Protein AF-A0A087UGI5-F1 (afdb_monomer_lite)

Organism: Stegodyphus mimosarum (NCBI:txid407821)

Radius of gyration: 26.26 Å; chains: 1; bounding box: 56×58×80 Å

pLDDT: mean 78.46, std 14.46, range [38.5, 94.62]

Sequence (179 aa):
MEEETMILFLTFHWLYGLIWRCKKKALLISNLFPLPLSLGITYIRTKVQKHLMGKRSDKFAYEKADGTVKRTPKFKNFSTSLLKAFGWKLSCCLCLETIDCVLQFVPSFILGWIIDHLSRPSRTWNGYLLCTLLVFTVFTTRCIWNLLMLQSTLYVLQIKAALMDAVYLKALKMSCSAR

Foldseek 3Di:
DVVVVVVCVLVVVVCVVVVVVVVVDPDDPVPDDDDPPCLDLVVLQVLLVPLQQDDLDVPDFDADPVRDTDDDRDGDDSVVSLCVSCVVVVVVLVVLVVVLVVLVCVLVVLVVVLVVCVVPVDDPVVNVVSVVVSVVSVVVSVSSVSVSVVSVVSSVSSSVSNVVVVVVVVVVVVVVVVD

InterPro domains:
  IPR036640 ABC transporter type 1, transmembrane domain superfamily [G3DSA:1.20.1560.10] (63-179)
  IPR036640 ABC transporter type 1, transmembrane domain superfamily [SSF90123] (81-176)
  IPR050173 ATP-binding cassette transporter C-like [PTHR24223] (7-178)

Structure (mmCIF, N/CA/C/O backbone):
data_AF-A0A087UGI5-F1
#
_entry.id   AF-A0A087UGI5-F1
#
loop_
_atom_site.group_PDB
_atom_site.id
_atom_site.type_symbol
_atom_site.label_atom_id
_atom_site.label_alt_id
_atom_site.label_comp_id
_atom_site.label_asym_id
_atom_site.label_entity_id
_atom_site.label_seq_id
_atom_site.pdbx_PDB_ins_code
_atom_site.Cartn_x
_atom_site.Cartn_y
_atom_site.Cartn_z
_atom_site.occupancy
_atom_site.B_iso_or_equiv
_atom_site.auth_seq_id
_atom_site.auth_comp_id
_atom_site.auth_asym_id
_atom_site.auth_atom_id
_atom_site.pdbx_PDB_model_num
ATOM 1 N N . MET A 1 1 ? 18.744 -11.032 8.942 1.00 40.44 1 MET A N 1
ATOM 2 C CA . MET A 1 1 ? 17.485 -11.764 9.221 1.00 40.44 1 MET A CA 1
ATOM 3 C C . MET A 1 1 ? 16.214 -10.920 9.043 1.00 40.44 1 MET A C 1
ATOM 5 O O . MET A 1 1 ? 15.138 -11.477 9.191 1.00 40.44 1 MET A O 1
ATOM 9 N N . GLU A 1 2 ? 16.281 -9.628 8.686 1.00 51.12 2 GLU A N 1
ATOM 10 C CA . GLU A 1 2 ? 15.075 -8.821 8.396 1.00 51.12 2 GLU A CA 1
ATOM 11 C C . GLU A 1 2 ? 14.721 -8.786 6.895 1.00 51.12 2 GLU A C 1
ATOM 13 O O . GLU A 1 2 ? 13.544 -8.757 6.544 1.00 51.12 2 GLU A O 1
ATOM 18 N N . GLU A 1 3 ? 15.697 -8.899 5.988 1.00 52.53 3 GLU A N 1
ATOM 19 C CA . GLU A 1 3 ? 15.445 -8.803 4.538 1.00 52.53 3 GLU A CA 1
ATOM 20 C C . GLU A 1 3 ? 14.655 -9.986 3.963 1.00 52.53 3 GLU A C 1
ATOM 22 O O . GLU A 1 3 ? 13.772 -9.794 3.124 1.00 52.53 3 GLU A O 1
ATOM 27 N N . GLU A 1 4 ? 14.881 -11.201 4.475 1.00 53.09 4 GLU A N 1
AT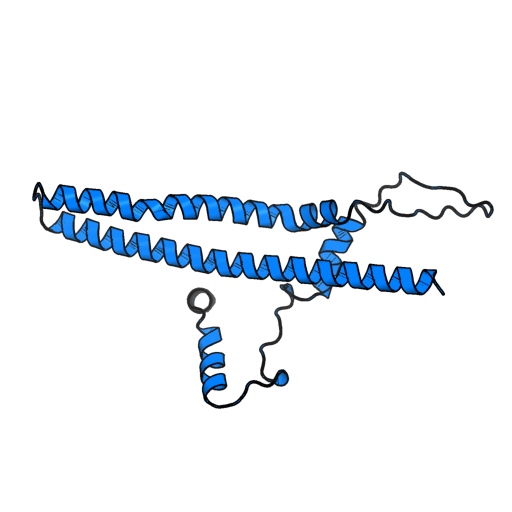OM 28 C CA . GLU A 1 4 ? 14.111 -12.381 4.058 1.00 53.09 4 GLU A CA 1
ATOM 29 C C . GLU A 1 4 ? 12.621 -12.215 4.375 1.00 53.09 4 GLU A C 1
ATOM 31 O O . GLU A 1 4 ? 11.763 -12.663 3.614 1.00 53.09 4 GLU A O 1
ATOM 36 N N . THR A 1 5 ? 12.284 -11.485 5.443 1.00 69.12 5 THR A N 1
ATOM 37 C CA . THR A 1 5 ? 10.883 -11.249 5.799 1.00 69.12 5 THR A CA 1
ATOM 38 C C . THR A 1 5 ? 10.193 -10.285 4.839 1.00 69.12 5 THR A C 1
ATOM 40 O O . THR A 1 5 ? 9.008 -10.470 4.570 1.00 69.12 5 THR A O 1
ATOM 43 N N . MET A 1 6 ? 10.905 -9.316 4.248 1.00 69.56 6 MET A N 1
ATOM 44 C CA . MET A 1 6 ? 10.305 -8.374 3.296 1.00 69.56 6 MET A CA 1
ATOM 45 C C . MET A 1 6 ? 9.890 -9.054 1.992 1.00 69.56 6 MET A C 1
ATOM 47 O O . MET A 1 6 ? 8.767 -8.850 1.532 1.00 69.56 6 MET A O 1
ATOM 51 N N . ILE A 1 7 ? 10.750 -9.900 1.420 1.00 73.00 7 ILE A N 1
ATOM 52 C CA . ILE A 1 7 ? 10.446 -10.612 0.169 1.00 73.00 7 ILE A CA 1
ATOM 53 C C . ILE A 1 7 ? 9.330 -11.639 0.398 1.00 73.00 7 ILE A C 1
ATOM 55 O O . ILE A 1 7 ? 8.396 -11.734 -0.403 1.00 73.00 7 ILE A O 1
ATOM 59 N N . LEU A 1 8 ? 9.371 -12.370 1.516 1.00 77.88 8 LEU A N 1
ATOM 60 C CA . LEU A 1 8 ? 8.321 -13.324 1.894 1.00 77.88 8 LEU A CA 1
ATOM 61 C C . LEU A 1 8 ? 6.979 -12.632 2.164 1.00 77.88 8 LEU A C 1
ATOM 63 O O . LEU A 1 8 ? 5.919 -13.190 1.867 1.00 77.88 8 LEU A O 1
ATOM 67 N N . PHE A 1 9 ? 7.006 -11.411 2.699 1.00 71.31 9 PHE A N 1
ATOM 68 C CA . PHE A 1 9 ? 5.808 -10.603 2.896 1.00 71.31 9 PHE A CA 1
ATOM 69 C C . PHE A 1 9 ? 5.257 -10.081 1.565 1.00 71.31 9 PHE A C 1
ATOM 71 O O . PHE A 1 9 ? 4.055 -10.186 1.323 1.00 71.31 9 PHE A O 1
ATOM 78 N N . LEU A 1 10 ? 6.129 -9.604 0.671 1.00 69.75 10 LEU A N 1
ATOM 79 C CA . LEU A 1 10 ? 5.761 -9.100 -0.656 1.00 69.75 10 LEU A CA 1
ATOM 80 C C . LEU A 1 10 ? 5.169 -10.197 -1.558 1.00 69.75 10 LEU A C 1
ATOM 82 O O . LEU A 1 10 ? 4.234 -9.950 -2.316 1.00 69.75 10 LEU A O 1
ATOM 86 N N . THR A 1 11 ? 5.692 -11.420 -1.451 1.00 77.81 11 THR A N 1
ATOM 87 C CA . THR A 1 11 ? 5.231 -12.599 -2.208 1.00 77.81 11 THR A CA 1
ATOM 88 C C . THR A 1 11 ? 4.117 -13.378 -1.509 1.00 77.81 11 THR A C 1
ATOM 90 O O . THR A 1 11 ? 3.699 -14.422 -2.005 1.00 77.81 11 THR A O 1
ATOM 93 N N . PHE A 1 12 ? 3.608 -12.886 -0.371 1.00 79.81 12 PHE A N 1
ATOM 94 C CA . PHE A 1 12 ? 2.555 -13.545 0.409 1.00 79.81 12 PHE A CA 1
ATOM 95 C C . PHE A 1 12 ? 2.880 -14.989 0.809 1.00 79.81 12 PHE A C 1
ATOM 97 O O . PHE A 1 12 ? 1.984 -15.815 1.000 1.00 79.81 12 PHE A O 1
ATOM 104 N N . HIS A 1 13 ? 4.158 -15.311 0.996 1.00 84.56 13 HIS A N 1
ATOM 105 C CA . HIS A 1 13 ? 4.579 -16.673 1.303 1.00 84.56 13 HIS A CA 1
ATOM 106 C C . HIS A 1 13 ? 3.975 -17.191 2.620 1.00 84.56 13 HIS A C 1
ATOM 108 O O . HIS A 1 13 ? 3.660 -18.371 2.753 1.00 84.56 13 HIS A O 1
ATOM 114 N N . TRP A 1 14 ? 3.707 -16.295 3.576 1.00 80.62 14 TRP A N 1
ATOM 115 C CA . TRP A 1 14 ? 3.022 -16.622 4.831 1.00 80.62 14 TRP A CA 1
ATOM 116 C C . TRP A 1 14 ? 1.613 -17.222 4.62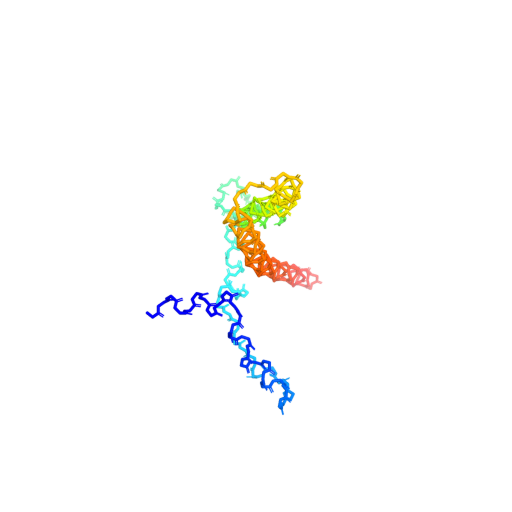6 1.00 80.62 14 TRP A C 1
ATOM 118 O O . TRP A 1 14 ? 1.160 -18.029 5.439 1.00 80.62 14 TRP A O 1
ATOM 128 N N . LEU A 1 15 ? 0.931 -16.882 3.525 1.00 83.38 15 LEU A N 1
ATOM 129 C CA . LEU A 1 15 ? -0.392 -17.407 3.178 1.00 83.38 15 LEU A CA 1
ATOM 130 C C . LEU A 1 15 ? -0.318 -18.860 2.681 1.00 83.38 15 LEU A C 1
ATOM 132 O O . LEU A 1 15 ? -1.261 -19.631 2.868 1.00 83.38 15 LEU A O 1
ATOM 136 N N . TYR A 1 16 ? 0.812 -19.255 2.087 1.00 86.00 16 TYR A N 1
ATOM 137 C CA . TYR A 1 16 ? 1.002 -20.579 1.493 1.00 86.00 16 TYR A CA 1
ATOM 138 C C . TYR A 1 16 ? 0.760 -21.704 2.508 1.00 86.00 16 TYR A C 1
ATOM 140 O O . TYR A 1 16 ? 0.044 -22.670 2.229 1.00 86.00 16 TYR A O 1
ATOM 148 N N . GLY A 1 17 ? 1.265 -21.534 3.734 1.00 84.12 17 GLY A N 1
ATOM 149 C CA . GLY A 1 17 ? 1.039 -22.483 4.825 1.00 84.12 17 GLY A CA 1
ATOM 150 C C . GLY A 1 17 ? -0.441 -22.643 5.193 1.00 84.12 17 GLY A C 1
ATOM 151 O O . GLY A 1 17 ? -0.875 -23.748 5.526 1.00 84.12 17 GLY A O 1
ATOM 152 N N . LEU A 1 18 ? -1.238 -21.574 5.093 1.00 83.25 18 LEU A N 1
ATOM 153 C CA . LEU A 1 18 ? -2.674 -21.610 5.374 1.00 83.25 18 LEU A CA 1
ATOM 154 C C . LEU A 1 18 ? -3.448 -22.313 4.252 1.00 83.25 18 LEU A C 1
ATOM 156 O O . LEU A 1 18 ? -4.291 -23.165 4.532 1.00 83.25 18 LEU A O 1
ATOM 160 N N . ILE A 1 19 ? -3.126 -22.008 2.992 1.00 88.31 19 ILE A N 1
ATOM 161 C CA . ILE A 1 19 ? -3.752 -22.629 1.812 1.00 88.31 19 ILE A CA 1
ATOM 162 C C . ILE A 1 19 ? -3.526 -24.142 1.833 1.00 88.31 19 ILE A C 1
ATOM 164 O O . ILE A 1 19 ? -4.456 -24.925 1.627 1.00 88.31 19 ILE A O 1
ATOM 168 N N . TRP A 1 20 ? -2.308 -24.573 2.158 1.00 88.69 20 TRP A N 1
ATOM 169 C CA . TRP A 1 20 ? -1.993 -25.995 2.240 1.00 88.69 20 TRP A CA 1
ATOM 170 C C . TRP A 1 20 ? -2.760 -26.713 3.359 1.00 88.69 20 TRP A C 1
ATOM 172 O O . TRP A 1 20 ? -3.195 -27.853 3.189 1.00 88.69 20 TRP A O 1
ATOM 182 N N . ARG A 1 21 ? -2.970 -26.046 4.503 1.00 84.00 21 ARG A N 1
ATOM 183 C CA . ARG A 1 21 ? -3.784 -26.576 5.610 1.00 84.00 21 ARG A CA 1
ATOM 184 C C . ARG A 1 21 ? -5.267 -26.642 5.242 1.00 84.00 21 ARG A C 1
ATOM 186 O O . ARG A 1 21 ? -5.893 -27.659 5.528 1.00 84.00 21 ARG A O 1
ATOM 193 N N . CYS A 1 22 ? -5.782 -25.626 4.546 1.00 86.12 22 CYS A N 1
ATOM 194 C CA . CYS A 1 22 ? -7.150 -25.571 4.020 1.00 86.12 22 CYS A CA 1
ATOM 195 C C . CYS A 1 22 ? -7.467 -26.772 3.119 1.00 86.12 22 CYS A C 1
ATOM 197 O O . CYS A 1 22 ? -8.515 -27.397 3.244 1.00 86.12 22 CYS A O 1
ATOM 199 N N . LYS A 1 23 ? -6.514 -27.158 2.259 1.00 88.88 23 LYS A N 1
ATOM 200 C CA . LYS A 1 23 ? -6.668 -28.314 1.365 1.00 88.88 23 LYS A CA 1
ATOM 201 C C . LYS A 1 23 ? -6.816 -29.643 2.120 1.00 88.88 23 LYS A C 1
ATOM 203 O O . LYS A 1 23 ? -7.417 -30.573 1.594 1.00 88.88 23 LYS A O 1
ATOM 208 N N . LYS A 1 24 ? -6.250 -29.759 3.328 1.00 88.00 24 LYS A N 1
ATOM 209 C CA . LYS A 1 24 ? -6.234 -31.009 4.110 1.00 88.00 24 LYS A CA 1
ATOM 210 C C . LYS A 1 24 ? -7.355 -31.101 5.145 1.00 88.00 24 LYS A C 1
ATOM 212 O O . LYS A 1 24 ? -7.751 -32.211 5.488 1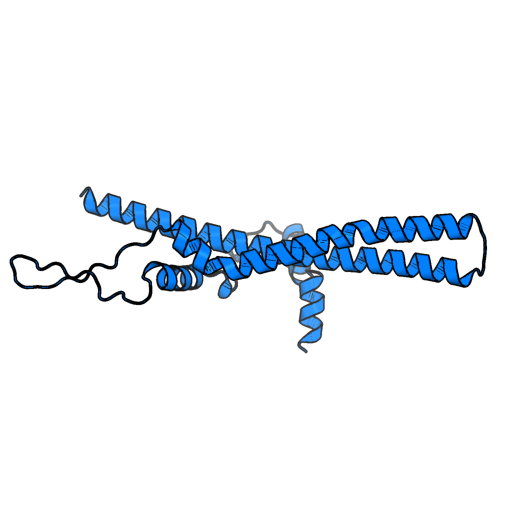.00 88.00 24 LYS A O 1
ATOM 217 N N . LYS A 1 25 ? -7.813 -29.974 5.697 1.00 88.25 25 LYS A N 1
ATOM 218 C CA . LYS A 1 25 ? -8.835 -29.917 6.753 1.00 88.25 25 LYS A CA 1
ATOM 219 C C . LYS A 1 25 ? -9.665 -28.640 6.622 1.00 88.25 25 LYS A C 1
ATOM 221 O O . LYS A 1 25 ? -9.122 -27.586 6.297 1.00 88.25 25 LYS A O 1
ATOM 226 N N . ALA A 1 26 ? -10.955 -28.725 6.954 1.00 85.88 26 ALA A N 1
ATOM 227 C CA . ALA A 1 26 ? -11.818 -27.551 7.054 1.00 85.88 26 ALA A CA 1
ATOM 228 C C . ALA A 1 26 ? -11.260 -26.558 8.093 1.00 85.88 26 ALA A C 1
ATOM 230 O O . ALA A 1 26 ? -10.877 -26.953 9.199 1.00 85.88 26 ALA A O 1
ATOM 231 N N . LEU A 1 27 ? -11.191 -25.272 7.733 1.00 83.31 27 LEU A N 1
ATOM 232 C CA . LEU A 1 27 ? -10.706 -24.232 8.640 1.00 83.31 27 LEU A CA 1
ATOM 233 C C . LEU A 1 27 ? -11.719 -23.970 9.753 1.00 83.31 27 LEU A C 1
ATOM 235 O O . LEU A 1 27 ? -12.842 -23.538 9.512 1.00 83.31 27 LEU A O 1
ATOM 239 N N . LEU A 1 28 ? -11.263 -24.178 10.983 1.00 85.38 28 LEU A N 1
ATOM 240 C CA . LEU A 1 28 ? -11.920 -23.709 12.199 1.00 85.38 28 LEU A CA 1
ATOM 241 C C . LEU A 1 28 ? -11.352 -22.347 12.610 1.00 85.38 28 LEU A C 1
ATOM 243 O O . LEU A 1 28 ? -10.170 -22.074 12.396 1.00 85.38 28 LEU A O 1
ATOM 247 N N . ILE A 1 29 ? -12.179 -21.525 13.262 1.00 83.12 29 ILE A N 1
ATOM 248 C CA . ILE A 1 29 ? -11.815 -20.176 13.739 1.00 83.12 29 ILE A CA 1
ATOM 249 C C . ILE A 1 29 ? -10.594 -20.221 14.675 1.00 83.12 29 ILE A C 1
ATOM 251 O O . ILE A 1 29 ? -9.761 -19.321 14.648 1.00 83.12 29 ILE A O 1
ATOM 255 N N . SER A 1 30 ? -10.437 -21.301 15.446 1.00 84.12 30 SER A N 1
ATOM 256 C CA . SER A 1 30 ? -9.295 -21.512 16.344 1.00 84.12 30 SER A CA 1
ATOM 257 C C . SER A 1 30 ? -7.949 -21.701 15.633 1.00 84.12 30 SER A C 1
ATOM 259 O O . SER A 1 30 ? -6.911 -21.549 16.267 1.00 84.12 30 SER A O 1
ATOM 261 N N . ASN A 1 31 ? -7.944 -22.022 14.334 1.00 79.81 31 ASN A N 1
ATOM 262 C CA . ASN A 1 31 ? -6.728 -22.237 13.540 1.00 79.81 31 ASN A CA 1
ATOM 263 C C . ASN A 1 31 ? -6.318 -21.010 12.711 1.00 79.81 31 ASN A C 1
ATOM 265 O O . ASN A 1 31 ? -5.353 -21.085 11.945 1.00 79.81 31 ASN A O 1
ATOM 269 N N . LEU A 1 32 ? -7.061 -19.904 12.812 1.00 81.25 32 LEU A N 1
ATOM 270 C CA . LEU A 1 32 ? -6.754 -18.674 12.094 1.00 81.25 32 LEU A CA 1
ATOM 271 C C . LEU A 1 32 ? -5.631 -17.904 12.791 1.00 81.25 32 LEU A C 1
ATOM 273 O O . LEU A 1 32 ? -5.514 -17.916 14.016 1.00 81.25 32 LEU A O 1
ATOM 277 N N . PHE A 1 33 ? -4.812 -17.204 12.003 1.00 78.50 33 PHE A N 1
ATOM 278 C CA . PHE A 1 33 ? -3.784 -16.338 12.567 1.00 78.50 33 PHE A CA 1
ATOM 279 C C . PHE A 1 33 ? -4.423 -15.240 13.428 1.00 78.50 33 PHE A C 1
ATOM 281 O O . PHE A 1 33 ? -5.426 -14.647 13.012 1.00 78.50 33 PHE A O 1
ATOM 288 N N . PRO A 1 34 ? -3.847 -14.936 14.605 1.00 77.12 34 PRO A N 1
ATOM 289 C CA . PRO A 1 34 ? -4.310 -13.817 15.405 1.00 77.12 34 PRO A CA 1
ATOM 290 C C . PRO A 1 34 ? -4.128 -12.516 14.618 1.00 77.12 34 PRO A C 1
ATOM 292 O O . PRO A 1 34 ? -3.103 -12.306 13.963 1.00 77.12 34 PRO A O 1
ATOM 295 N N . LEU A 1 35 ? -5.129 -11.635 14.679 1.00 75.94 35 LEU A N 1
ATOM 296 C CA . LEU A 1 35 ? -5.042 -10.323 14.044 1.00 75.94 35 LEU A CA 1
ATOM 297 C C . LEU A 1 35 ? -3.860 -9.538 14.639 1.00 75.94 35 LEU A C 1
ATOM 299 O O . LEU A 1 35 ? -3.720 -9.488 15.865 1.00 75.94 35 LEU A O 1
ATOM 303 N N . PRO A 1 36 ? -3.035 -8.874 13.812 1.00 76.81 36 PRO A N 1
ATOM 304 C CA . PRO A 1 36 ? -1.956 -8.043 14.319 1.00 76.81 36 PRO A CA 1
ATOM 305 C C . PRO A 1 36 ? -2.520 -6.888 15.154 1.00 76.81 36 PRO A C 1
ATOM 307 O O . PRO A 1 36 ? -3.577 -6.329 14.851 1.00 76.81 36 PRO A O 1
ATOM 310 N N . LEU A 1 37 ? -1.778 -6.489 16.190 1.00 70.44 37 LEU A N 1
ATOM 311 C CA . LEU A 1 37 ? -2.212 -5.480 17.166 1.00 70.44 37 LEU A CA 1
ATOM 312 C C . LEU A 1 37 ? -2.590 -4.133 16.516 1.00 70.44 37 LEU A C 1
ATOM 314 O O . LEU A 1 37 ? -3.465 -3.420 17.004 1.00 70.44 37 LEU A O 1
ATOM 318 N N . SER A 1 38 ? -1.963 -3.806 15.383 1.00 68.31 38 SER A N 1
ATOM 319 C CA . SER A 1 38 ? -2.229 -2.607 14.577 1.00 68.31 38 SER A CA 1
ATOM 320 C C . SER A 1 38 ? -3.621 -2.585 13.930 1.00 68.31 38 SER A C 1
ATOM 322 O O . SER A 1 38 ? -4.129 -1.508 13.612 1.00 68.31 38 SER A O 1
ATOM 324 N N . LEU A 1 39 ? -4.244 -3.753 13.752 1.00 70.44 39 LEU A N 1
ATOM 325 C CA . LEU A 1 39 ? -5.623 -3.940 13.285 1.00 70.44 39 LEU A CA 1
ATOM 326 C C . LEU A 1 39 ? -6.611 -4.122 14.449 1.00 70.44 39 LEU A C 1
ATOM 328 O O . LEU A 1 39 ? -7.814 -4.238 14.222 1.00 70.44 39 LEU A O 1
ATOM 332 N N . GLY A 1 40 ? -6.127 -4.120 15.694 1.00 76.12 40 GLY A N 1
ATOM 333 C CA . GLY A 1 40 ? -6.957 -4.244 16.884 1.00 76.12 40 GLY A CA 1
ATOM 334 C C . GLY A 1 40 ? -7.932 -3.074 17.038 1.00 76.12 40 GLY A C 1
ATOM 335 O O . GLY A 1 40 ? -7.559 -1.901 16.944 1.00 76.12 40 GLY A O 1
ATOM 336 N N . ILE A 1 41 ? -9.191 -3.393 17.346 1.00 73.81 41 ILE A N 1
ATOM 337 C CA . ILE A 1 41 ? -10.274 -2.410 17.516 1.00 73.81 41 ILE A CA 1
ATOM 338 C C . ILE A 1 41 ? -9.944 -1.412 18.637 1.00 73.81 41 ILE A C 1
ATOM 340 O O . ILE A 1 41 ? -10.245 -0.231 18.512 1.00 73.81 41 ILE A O 1
ATOM 344 N N . THR A 1 42 ? -9.257 -1.840 19.700 1.00 76.19 42 THR A N 1
ATOM 345 C CA . THR A 1 42 ? -8.800 -0.973 20.803 1.00 76.19 42 THR A CA 1
ATOM 346 C C . THR A 1 42 ? -7.808 0.096 20.339 1.00 76.19 42 THR A C 1
ATOM 348 O O . THR A 1 42 ? -7.942 1.271 20.695 1.00 76.19 42 THR A O 1
ATOM 351 N N . TYR A 1 43 ? -6.843 -0.273 19.496 1.00 78.44 43 TYR A N 1
ATOM 352 C CA . TYR A 1 43 ? -5.888 0.671 18.918 1.00 78.44 43 TYR A CA 1
ATOM 353 C C . TYR A 1 43 ? -6.588 1.676 17.992 1.00 78.44 43 TYR A C 1
ATOM 355 O O . TYR A 1 43 ? -6.393 2.888 18.105 1.00 78.44 43 TYR A O 1
ATOM 363 N N . ILE A 1 44 ? -7.472 1.190 17.120 1.00 78.06 44 ILE A N 1
ATOM 364 C CA . ILE A 1 44 ? -8.246 2.035 16.203 1.00 78.06 44 ILE A CA 1
ATOM 365 C C . ILE A 1 44 ? -9.146 2.999 16.989 1.00 78.06 44 ILE A C 1
ATOM 367 O O . ILE A 1 44 ? -9.141 4.206 16.730 1.00 78.06 44 ILE A O 1
ATOM 371 N N . ARG A 1 45 ? -9.857 2.490 18.000 1.00 77.00 45 ARG A N 1
ATOM 372 C CA . ARG A 1 45 ? -10.739 3.263 18.881 1.00 77.00 45 ARG A CA 1
ATOM 373 C C . ARG A 1 45 ? -9.981 4.385 19.573 1.00 77.00 45 ARG A C 1
ATOM 375 O O . ARG A 1 45 ? -10.407 5.533 19.489 1.00 77.00 45 ARG A O 1
ATOM 382 N N . THR A 1 46 ? -8.846 4.095 20.210 1.00 77.69 46 THR A N 1
ATOM 383 C CA . THR A 1 46 ? -8.054 5.130 20.901 1.00 77.69 46 THR A CA 1
ATOM 384 C C . THR A 1 46 ? -7.545 6.198 19.932 1.00 77.69 46 THR A C 1
ATOM 386 O O . THR A 1 46 ? -7.561 7.386 20.257 1.00 77.69 46 THR A O 1
ATOM 389 N N . LYS A 1 47 ? -7.154 5.814 18.712 1.00 75.69 47 LYS A N 1
ATOM 390 C CA . LYS A 1 47 ? -6.708 6.753 17.675 1.00 75.69 47 LYS A CA 1
ATOM 391 C C . LYS A 1 47 ? -7.830 7.674 17.185 1.00 75.69 47 LYS A C 1
ATOM 393 O O . LYS A 1 47 ? -7.605 8.880 17.049 1.00 75.69 47 LYS A O 1
ATOM 398 N N . VAL A 1 48 ? -9.024 7.129 16.951 1.00 72.88 48 VAL A N 1
ATOM 399 C CA . VAL A 1 48 ? -10.206 7.900 16.530 1.00 72.88 48 VAL A CA 1
ATOM 400 C C . VAL A 1 48 ? -10.718 8.770 17.676 1.00 72.88 48 VAL A C 1
ATOM 402 O O . VAL A 1 48 ? -10.944 9.958 17.473 1.00 72.88 48 VAL A O 1
ATOM 405 N N . GLN A 1 49 ? -10.810 8.245 18.900 1.00 71.38 49 GLN A N 1
ATOM 406 C CA . GLN A 1 49 ? -11.243 9.007 20.077 1.00 71.38 49 GLN A CA 1
ATOM 407 C C . GLN A 1 49 ? -10.336 10.206 20.369 1.00 71.38 49 GLN A C 1
ATOM 409 O O . GLN A 1 49 ? -10.850 11.290 20.644 1.00 71.38 49 GLN A O 1
ATOM 414 N N . LYS A 1 50 ? -9.009 10.062 20.224 1.00 74.88 50 LYS A N 1
ATOM 415 C CA . LYS A 1 50 ? -8.062 11.189 20.331 1.00 74.88 50 LYS A CA 1
ATOM 416 C C . LYS A 1 50 ? -8.402 12.334 19.369 1.00 74.88 50 LYS A C 1
ATOM 418 O O . LYS A 1 50 ? -8.285 13.499 19.737 1.00 74.88 50 LYS A O 1
ATOM 423 N N . HIS A 1 51 ? -8.849 12.020 18.153 1.00 70.25 51 HIS A N 1
ATOM 424 C CA . HIS A 1 51 ? -9.239 13.023 17.157 1.00 70.25 51 HIS A CA 1
ATOM 425 C C . HIS A 1 51 ? -10.686 13.504 17.327 1.00 70.25 51 HIS A C 1
ATOM 427 O O . HIS A 1 51 ? -11.011 14.618 16.907 1.00 70.25 51 HIS A O 1
ATOM 433 N N . LEU A 1 52 ? -11.564 12.686 17.914 1.00 61.41 52 LEU A N 1
ATOM 434 C CA . LEU A 1 52 ? -12.977 13.004 18.138 1.00 61.41 52 LEU A CA 1
ATOM 435 C C . LEU A 1 52 ? -13.154 13.966 19.314 1.00 61.41 52 LEU A C 1
ATOM 437 O O . LEU A 1 52 ? -13.971 14.880 19.242 1.00 61.41 52 LEU A O 1
ATOM 441 N N . MET A 1 53 ? -12.356 13.797 20.371 1.00 58.06 53 MET A N 1
ATOM 442 C CA . MET A 1 53 ? -12.384 14.674 21.544 1.00 58.06 53 MET A CA 1
ATOM 443 C C . MET A 1 53 ? -11.695 16.026 21.307 1.00 58.06 53 MET A C 1
ATOM 445 O O . MET A 1 53 ? -11.860 16.936 22.117 1.00 58.06 53 MET A O 1
ATOM 449 N N . GLY A 1 54 ? -10.969 16.180 20.188 1.00 53.59 54 GLY A N 1
ATOM 450 C CA . GLY A 1 54 ? -10.158 17.362 19.894 1.00 53.59 54 GLY A CA 1
ATOM 451 C C . GLY A 1 54 ? -9.086 17.620 20.963 1.00 53.59 54 GLY A C 1
ATOM 452 O O . GLY A 1 54 ? -9.069 17.005 22.028 1.00 53.59 54 GLY A O 1
ATOM 453 N N . LYS A 1 55 ? -8.178 18.577 20.727 1.00 46.75 55 LYS A N 1
ATOM 454 C CA . LYS A 1 55 ? -7.525 19.242 21.869 1.00 46.75 55 LYS A CA 1
ATOM 455 C C . LYS A 1 55 ? -8.665 19.761 22.745 1.00 46.75 55 LYS A C 1
ATOM 457 O O . LYS A 1 55 ? -9.509 20.463 22.186 1.00 46.75 55 LYS A O 1
ATOM 462 N N . ARG A 1 56 ? -8.709 19.387 24.037 1.00 44.09 56 ARG A N 1
ATOM 463 C CA . ARG A 1 56 ? -9.598 19.976 25.060 1.00 44.09 56 ARG A CA 1
ATOM 464 C C . ARG A 1 56 ? -9.756 21.458 24.729 1.00 44.09 56 ARG A C 1
ATOM 466 O O . ARG A 1 56 ? -8.810 22.222 24.868 1.00 44.09 56 ARG A O 1
ATOM 473 N N . SER A 1 57 ? -10.883 21.828 24.130 1.00 38.75 57 SER A N 1
ATOM 474 C CA . SER A 1 57 ? -11.137 23.213 23.774 1.00 38.75 57 SER A CA 1
ATOM 475 C C . SER A 1 57 ? -11.894 23.775 24.954 1.00 38.75 57 SER A C 1
ATOM 477 O O . SER A 1 57 ? -13.069 23.463 25.137 1.00 38.75 57 SER A O 1
ATOM 479 N N . ASP A 1 58 ? -11.190 24.557 25.763 1.00 41.44 58 ASP A N 1
ATOM 480 C CA . ASP A 1 58 ? -11.641 25.184 27.010 1.00 41.44 58 ASP A CA 1
ATOM 481 C C . ASP A 1 58 ? -12.783 26.208 26.830 1.00 41.44 58 ASP A C 1
ATOM 483 O O . ASP A 1 58 ? -12.992 27.067 27.677 1.00 41.44 58 ASP A O 1
ATOM 487 N N . LYS A 1 59 ? -13.528 26.161 25.720 1.00 38.50 59 LYS A N 1
ATOM 488 C CA . LYS A 1 59 ? -14.334 27.293 25.246 1.00 38.50 59 LYS A CA 1
ATOM 489 C C . LYS A 1 59 ? -15.837 27.217 25.510 1.00 38.50 59 LYS A C 1
ATOM 491 O O . LYS A 1 59 ? -16.524 28.167 25.167 1.00 38.50 59 LYS A O 1
ATOM 496 N N . PHE A 1 60 ? -16.365 26.151 26.113 1.00 45.44 60 PHE A N 1
ATOM 497 C CA . PHE A 1 60 ? -17.798 26.087 26.444 1.00 45.44 60 PHE A CA 1
ATOM 498 C C . PHE A 1 60 ? -18.021 25.450 27.818 1.00 45.44 60 PHE A C 1
ATOM 500 O O . PHE A 1 60 ? -18.265 24.251 27.953 1.00 45.44 60 PHE A O 1
ATOM 507 N N . ALA A 1 61 ? -17.886 26.288 28.841 1.00 42.56 61 ALA A N 1
ATOM 508 C CA . ALA A 1 61 ? -18.489 26.089 30.147 1.00 42.56 61 ALA A CA 1
ATOM 509 C C . ALA A 1 61 ? -19.925 26.619 30.077 1.00 42.56 61 ALA A C 1
ATOM 511 O O . ALA A 1 61 ? -20.136 27.743 29.634 1.00 42.56 61 ALA A O 1
ATOM 512 N N . TYR A 1 62 ? -20.901 25.821 30.490 1.00 52.50 62 TYR A N 1
ATOM 513 C CA . TYR A 1 62 ? -22.202 26.344 30.886 1.00 52.50 62 TYR A CA 1
ATOM 514 C C . TYR A 1 62 ? -22.418 25.973 32.345 1.00 52.50 62 TYR A C 1
ATOM 516 O O . TYR A 1 62 ? -22.106 24.860 32.783 1.00 52.50 62 TYR A O 1
ATOM 524 N N . GLU A 1 63 ? -22.866 26.963 33.097 1.00 41.75 63 GLU A N 1
ATOM 525 C CA . GLU A 1 63 ? -23.093 26.886 34.527 1.00 41.75 63 GLU A CA 1
ATOM 526 C C . GLU A 1 63 ? -24.451 26.221 34.762 1.00 41.75 63 GLU A C 1
ATOM 528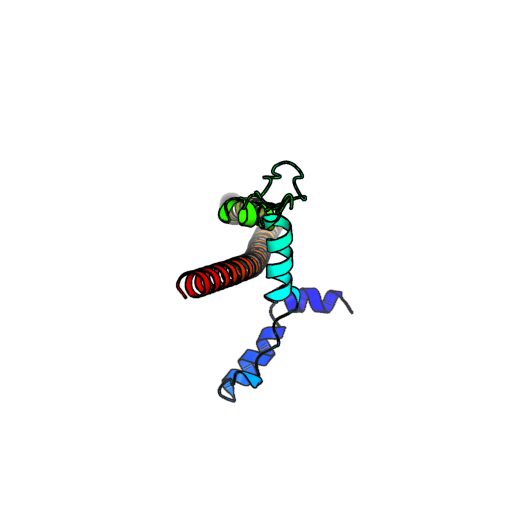 O O . GLU A 1 63 ? -25.466 26.630 34.197 1.00 41.75 63 GLU A O 1
ATOM 533 N N . LYS A 1 64 ? -24.469 25.128 35.528 1.00 50.53 64 LYS A N 1
ATOM 534 C CA . LYS A 1 64 ? -25.723 24.580 36.052 1.00 50.53 64 LYS A CA 1
ATOM 535 C C . LYS A 1 64 ? -26.178 25.427 37.240 1.00 50.53 64 LYS A C 1
ATOM 537 O O . LYS A 1 64 ? -25.338 25.981 37.936 1.00 50.53 64 LYS A O 1
ATOM 542 N N . ALA A 1 65 ? -27.481 25.420 37.524 1.00 53.56 65 ALA A N 1
ATOM 543 C CA . ALA A 1 65 ? -28.073 26.081 38.693 1.00 53.56 65 ALA A CA 1
ATOM 544 C C . ALA A 1 65 ? -27.432 25.672 40.044 1.00 53.56 65 ALA A C 1
ATOM 546 O O . ALA A 1 65 ? -27.482 26.444 40.991 1.00 53.56 65 ALA A O 1
ATOM 547 N N . ASP A 1 66 ? -26.761 24.513 40.105 1.00 55.53 66 ASP A N 1
ATOM 548 C CA . ASP A 1 66 ? -26.009 24.023 41.275 1.00 55.53 66 ASP A CA 1
ATOM 549 C C . ASP A 1 66 ? -24.556 24.555 41.371 1.00 55.53 66 ASP A C 1
ATOM 551 O O . ASP A 1 66 ? -23.733 23.985 42.087 1.00 55.53 66 ASP A O 1
ATOM 555 N N . GLY A 1 67 ? -24.164 25.557 40.576 1.00 57.16 67 GLY A N 1
ATOM 556 C CA . GLY A 1 67 ? -22.805 26.132 40.580 1.00 57.16 67 GLY A CA 1
ATOM 557 C C . GLY A 1 67 ? -21.699 25.211 40.035 1.00 57.16 67 GLY A C 1
ATOM 558 O O . GLY A 1 67 ? -20.523 25.572 40.017 1.00 57.16 67 GLY A O 1
ATOM 559 N N . THR A 1 68 ? -22.037 24.008 39.552 1.00 50.75 68 THR A N 1
ATOM 560 C CA . THR A 1 68 ? -21.057 23.068 38.988 1.00 50.75 68 THR A CA 1
ATOM 561 C C . THR A 1 68 ? -20.917 23.236 37.473 1.00 50.75 68 THR A C 1
ATOM 563 O O . THR A 1 68 ? -21.811 22.918 36.685 1.00 50.75 68 THR A O 1
ATOM 566 N N . VAL A 1 69 ? -19.745 23.704 37.034 1.00 53.19 69 VAL A N 1
ATOM 567 C CA . VAL A 1 69 ? -19.388 23.816 35.613 1.00 53.19 69 VAL A CA 1
ATOM 568 C C . VAL A 1 69 ? -19.041 22.433 35.051 1.00 53.19 69 VAL A C 1
ATOM 570 O O . VAL A 1 69 ? -17.926 21.933 35.223 1.00 53.19 69 VAL A O 1
ATOM 573 N N . LYS A 1 70 ? -19.969 21.796 34.327 1.00 50.50 70 LYS A N 1
ATOM 574 C CA . LYS A 1 70 ? -19.656 20.593 33.534 1.00 50.50 70 LYS A CA 1
ATOM 575 C C . LYS A 1 70 ? -19.218 20.994 32.127 1.00 50.50 70 LYS A C 1
ATOM 577 O O . LYS A 1 70 ? -20.027 21.350 31.279 1.00 50.50 70 LYS A O 1
ATOM 582 N N . ARG A 1 71 ? -17.915 20.878 31.859 1.00 47.22 71 ARG A N 1
ATOM 583 C CA . ARG A 1 71 ? -17.339 21.036 30.514 1.00 47.22 71 ARG A CA 1
ATOM 584 C C . ARG A 1 71 ? -17.775 19.864 29.632 1.00 47.22 71 ARG A C 1
ATOM 586 O O . ARG A 1 71 ? -17.233 18.768 29.769 1.00 47.22 71 ARG A O 1
ATOM 593 N N . THR A 1 72 ? -18.724 20.063 28.719 1.00 47.41 72 THR A N 1
ATOM 594 C CA . THR A 1 72 ? -19.011 19.043 27.698 1.00 47.41 72 THR A CA 1
ATOM 595 C C . THR A 1 72 ? -18.198 19.308 26.439 1.00 47.41 72 THR A C 1
ATOM 597 O O . THR A 1 72 ? -18.299 20.404 25.881 1.00 47.41 72 THR A O 1
ATOM 600 N N . PRO A 1 73 ? -17.412 18.334 25.951 1.00 51.31 73 PRO A N 1
ATOM 601 C CA . PRO A 1 73 ? -16.687 18.503 24.703 1.00 51.31 73 PRO A CA 1
ATOM 602 C C . PRO A 1 73 ? -17.685 18.702 23.559 1.00 51.31 73 PRO A C 1
ATOM 604 O O . PRO A 1 73 ? -18.642 17.940 23.411 1.00 51.31 73 PRO A O 1
ATOM 607 N N . LYS A 1 74 ? -17.458 19.731 22.736 1.00 49.78 74 LYS A N 1
ATOM 608 C CA . LYS A 1 74 ? -18.206 19.934 21.493 1.00 49.78 74 LYS A CA 1
ATOM 609 C C . LYS A 1 74 ? -17.919 18.726 20.598 1.00 49.78 74 LYS A C 1
ATOM 611 O O . LYS A 1 74 ? -16.794 18.573 20.123 1.00 49.78 74 LYS A O 1
ATOM 616 N N . PHE A 1 75 ? -18.901 17.846 20.404 1.00 51.59 75 PHE A N 1
ATOM 617 C CA . PHE A 1 75 ? -18.763 16.732 19.469 1.00 51.59 75 PHE A CA 1
ATOM 618 C C . PHE A 1 75 ? -18.567 17.313 18.071 1.00 51.59 75 PHE A C 1
ATOM 620 O O . PHE A 1 75 ? -19.478 17.905 17.496 1.00 51.59 75 PHE A O 1
ATOM 627 N N . LYS A 1 76 ? -17.355 17.182 17.530 1.00 59.91 76 LYS A N 1
ATOM 628 C CA . LYS A 1 76 ? -17.110 17.481 16.121 1.00 59.91 76 LYS A CA 1
ATOM 629 C C . LYS A 1 76 ? -17.817 16.425 15.275 1.00 59.91 76 LYS A C 1
ATOM 631 O O . LYS A 1 76 ? -17.904 15.270 15.694 1.00 59.91 76 LYS A O 1
ATOM 636 N N . ASN A 1 77 ? -18.287 16.803 14.086 1.00 69.31 77 ASN A N 1
ATOM 637 C CA . ASN A 1 77 ? -18.894 15.867 13.136 1.00 69.31 77 ASN A CA 1
ATOM 638 C C . ASN A 1 77 ? -17.998 14.626 12.992 1.00 69.31 77 ASN A C 1
ATOM 640 O O . ASN A 1 77 ? -16.819 14.754 12.649 1.00 69.31 77 ASN A O 1
ATOM 644 N N . PHE A 1 78 ? -18.548 13.439 13.271 1.00 72.94 78 PHE A N 1
ATOM 645 C CA . PHE A 1 78 ? -17.801 12.175 13.292 1.00 72.94 78 PHE A CA 1
ATOM 646 C C . PHE A 1 78 ? -17.020 11.950 11.989 1.00 72.94 78 PHE A C 1
ATOM 648 O O . PHE A 1 78 ? -15.836 11.621 12.026 1.00 72.94 78 PHE A O 1
ATOM 655 N N . SER A 1 79 ? -17.646 12.255 10.849 1.00 68.00 79 SER A N 1
ATOM 656 C CA . SER A 1 79 ? -17.040 12.195 9.514 1.00 68.00 79 SER A CA 1
ATOM 657 C C . SER A 1 79 ? -15.778 13.054 9.389 1.00 68.00 79 SER A C 1
ATOM 659 O O . SER A 1 79 ? -14.758 12.584 8.895 1.00 68.00 79 SER A O 1
ATOM 661 N N . THR A 1 80 ? -15.794 14.287 9.906 1.00 72.25 80 THR A N 1
ATOM 662 C CA . THR A 1 80 ? -14.631 15.193 9.851 1.00 72.25 80 THR A CA 1
ATOM 663 C C . THR A 1 80 ? -13.484 14.746 10.756 1.00 72.25 80 THR A C 1
ATOM 665 O O . THR A 1 80 ? -12.319 15.002 10.457 1.00 72.25 80 THR A O 1
ATOM 668 N N . SER A 1 81 ? -13.790 14.060 11.860 1.00 74.31 81 SER A N 1
ATOM 669 C CA . SER A 1 81 ? -12.778 13.503 12.758 1.00 74.31 81 SER A CA 1
ATOM 670 C C . SER A 1 81 ? -12.139 12.241 12.177 1.00 74.31 81 SER A C 1
ATOM 672 O O . SER A 1 81 ? -10.916 12.101 12.204 1.00 74.31 81 SER A O 1
ATOM 674 N N . LEU A 1 82 ? -12.953 11.376 11.567 1.00 77.00 82 LEU A N 1
ATOM 675 C CA . LEU A 1 82 ? -12.499 10.185 10.856 1.00 77.00 82 LEU A CA 1
ATOM 676 C C . LEU A 1 82 ? -11.591 10.566 9.679 1.00 77.00 82 LEU A C 1
ATOM 678 O O . LEU A 1 82 ? -10.477 10.056 9.564 1.00 77.00 82 LEU A O 1
ATOM 682 N N . LEU A 1 83 ? -12.019 11.543 8.870 1.00 78.12 83 LEU A N 1
ATOM 683 C CA . LEU A 1 83 ? -11.226 12.055 7.755 1.00 78.12 83 LEU A CA 1
ATOM 684 C C . LEU A 1 83 ? -9.913 12.681 8.236 1.00 78.12 83 LEU A C 1
ATOM 686 O O . LEU A 1 83 ? -8.895 12.526 7.582 1.00 78.12 83 LEU A O 1
ATOM 690 N N . LYS A 1 84 ? -9.879 13.328 9.405 1.00 80.19 84 LYS A N 1
ATOM 691 C CA . LYS A 1 84 ? -8.630 13.881 9.951 1.00 80.19 84 LYS A CA 1
ATOM 692 C C . LYS A 1 84 ? -7.693 12.805 10.516 1.00 80.19 84 LYS A C 1
ATOM 694 O O . LYS A 1 84 ? -6.480 12.941 10.396 1.00 80.19 84 LYS A O 1
ATOM 699 N N . ALA A 1 85 ? -8.237 11.735 11.097 1.00 77.94 85 ALA A N 1
ATOM 700 C CA . ALA A 1 85 ? -7.458 10.631 11.663 1.00 77.94 85 ALA A CA 1
ATOM 701 C C . ALA A 1 85 ? -6.808 9.734 10.591 1.00 77.94 85 ALA A C 1
ATOM 703 O O . ALA A 1 85 ? -5.721 9.191 10.816 1.00 77.94 85 ALA A O 1
ATOM 704 N N . PHE A 1 86 ? -7.469 9.575 9.439 1.00 80.44 86 PHE A N 1
ATOM 705 C CA . PHE A 1 86 ? -7.011 8.721 8.335 1.00 80.44 86 PHE A CA 1
ATOM 706 C C . PHE A 1 86 ? -6.581 9.495 7.080 1.00 80.44 86 PHE A C 1
ATOM 708 O O . PHE A 1 86 ? -5.959 8.912 6.197 1.00 80.44 86 PHE A O 1
ATOM 715 N N . GLY A 1 87 ? -6.841 10.802 7.011 1.00 80.69 87 GLY A N 1
ATOM 716 C CA . GLY A 1 87 ? -6.690 11.614 5.799 1.00 80.69 87 GLY A CA 1
ATOM 717 C C . GLY A 1 87 ? -5.277 11.663 5.242 1.00 80.69 87 GLY A C 1
ATOM 718 O O . GLY A 1 87 ? -5.107 11.542 4.037 1.00 80.69 87 GLY A O 1
ATOM 719 N N . TRP A 1 88 ? -4.255 11.741 6.099 1.00 84.00 88 TRP A N 1
ATOM 720 C CA . TRP A 1 88 ? -2.861 11.694 5.641 1.00 84.00 88 TRP A CA 1
ATOM 721 C C . TRP A 1 88 ? -2.535 10.383 4.913 1.00 84.00 88 TRP A C 1
ATOM 723 O O . TRP A 1 88 ? -1.914 10.382 3.855 1.00 84.00 88 TRP A O 1
ATOM 733 N N . LYS A 1 89 ? -3.003 9.255 5.460 1.00 83.31 89 LYS A N 1
ATOM 734 C CA . LYS A 1 89 ? -2.769 7.931 4.872 1.00 83.31 89 LYS A CA 1
ATOM 735 C C . LYS A 1 89 ? -3.559 7.738 3.580 1.00 83.31 89 LYS A C 1
ATOM 737 O O . LYS A 1 89 ? -3.011 7.209 2.622 1.00 83.31 89 LYS A O 1
ATOM 742 N N . LEU A 1 90 ? -4.811 8.199 3.552 1.00 83.56 90 LEU A N 1
ATOM 743 C CA . LEU A 1 90 ? -5.653 8.178 2.353 1.00 83.56 90 LEU A CA 1
ATOM 744 C C . LEU A 1 90 ? -5.056 9.037 1.237 1.00 83.56 90 LEU A C 1
ATOM 746 O O . LEU A 1 90 ? -4.955 8.572 0.111 1.00 83.56 90 LEU A O 1
ATOM 750 N N . SER A 1 91 ? -4.597 10.249 1.556 1.00 86.19 91 SER A N 1
ATOM 751 C CA . SER A 1 91 ? -3.957 11.131 0.578 1.00 86.19 91 SER A CA 1
ATOM 752 C C . SER A 1 91 ? -2.677 10.518 0.016 1.00 86.19 91 SER A C 1
ATOM 754 O O . SER A 1 91 ? -2.474 10.562 -1.189 1.00 86.19 91 SER A O 1
ATOM 756 N N . CYS A 1 92 ? -1.834 9.915 0.859 1.00 86.56 92 CYS A N 1
ATOM 757 C CA . CYS A 1 92 ? -0.626 9.230 0.396 1.00 86.56 92 CYS A CA 1
ATOM 758 C C . CYS A 1 92 ? -0.964 8.059 -0.545 1.00 86.56 92 CYS A C 1
ATOM 760 O O . CYS A 1 92 ? -0.350 7.918 -1.599 1.00 86.56 92 CYS A O 1
ATOM 762 N N . CYS A 1 93 ? -1.987 7.268 -0.203 1.00 85.94 93 CYS A N 1
ATOM 763 C CA . CYS A 1 93 ? -2.466 6.168 -1.040 1.00 85.94 93 CYS A CA 1
ATOM 764 C C . CYS A 1 93 ? -2.985 6.663 -2.398 1.00 85.94 93 CYS A C 1
ATOM 766 O O . CYS A 1 93 ? -2.620 6.091 -3.418 1.00 85.94 93 CYS A O 1
ATOM 768 N N . LEU A 1 94 ? -3.757 7.756 -2.415 1.00 87.62 94 LEU A N 1
ATOM 769 C CA . LEU A 1 94 ? -4.245 8.382 -3.647 1.00 87.62 94 LEU A CA 1
ATOM 770 C C . LEU A 1 94 ? -3.091 8.870 -4.531 1.00 87.62 94 LEU A C 1
ATOM 772 O O . LEU A 1 94 ? -3.095 8.613 -5.729 1.00 87.62 94 LEU A O 1
ATOM 776 N N . CYS A 1 95 ? -2.074 9.520 -3.957 1.00 89.50 95 CYS A N 1
ATOM 777 C CA . CYS A 1 95 ? -0.897 9.944 -4.720 1.00 89.50 95 CYS A CA 1
ATOM 778 C C . CYS A 1 95 ? -0.161 8.747 -5.346 1.00 89.50 95 CYS A C 1
ATOM 780 O O . CYS A 1 95 ? 0.205 8.783 -6.519 1.00 89.50 95 CYS A O 1
ATOM 782 N N . LEU A 1 96 ? 0.032 7.668 -4.586 1.00 87.19 96 LEU A N 1
ATOM 783 C CA . LEU A 1 96 ? 0.664 6.443 -5.085 1.00 87.19 96 LEU A CA 1
ATOM 784 C C . LEU A 1 96 ? -0.161 5.780 -6.196 1.00 87.19 96 LEU A C 1
ATOM 786 O O . LEU A 1 96 ? 0.406 5.326 -7.184 1.00 87.19 96 LEU A O 1
ATOM 790 N N . GLU A 1 97 ? -1.485 5.769 -6.066 1.00 89.56 97 GLU A N 1
ATOM 791 C CA . GLU A 1 97 ? -2.393 5.213 -7.073 1.00 89.56 97 GLU A CA 1
ATOM 792 C C . GLU A 1 97 ? -2.360 6.031 -8.369 1.00 89.56 97 GLU A C 1
ATOM 794 O O . GLU A 1 97 ? -2.316 5.464 -9.457 1.00 89.56 97 GLU A O 1
ATOM 799 N N . THR A 1 98 ? -2.269 7.363 -8.275 1.00 89.50 98 THR A N 1
ATOM 800 C CA . THR A 1 98 ? -2.096 8.202 -9.471 1.00 89.50 98 THR A CA 1
ATOM 801 C C . THR A 1 98 ? -0.776 7.935 -10.188 1.00 89.50 98 THR A C 1
ATOM 803 O O . THR A 1 98 ? -0.745 7.917 -11.416 1.00 89.50 98 THR A O 1
ATOM 806 N N . ILE A 1 99 ? 0.302 7.685 -9.440 1.00 88.75 99 ILE A N 1
ATOM 807 C CA . ILE A 1 99 ? 1.600 7.318 -10.014 1.00 88.75 99 ILE A CA 1
ATOM 808 C C . ILE A 1 99 ? 1.494 5.959 -10.712 1.00 88.75 99 ILE A C 1
ATOM 810 O O . ILE A 1 99 ? 1.942 5.829 -11.849 1.00 88.75 99 ILE A O 1
ATOM 814 N N . ASP A 1 100 ? 0.861 4.970 -10.077 1.00 88.75 100 ASP A N 1
ATOM 815 C CA . ASP A 1 100 ? 0.664 3.646 -10.673 1.00 88.75 100 ASP A CA 1
ATOM 816 C C . ASP A 1 100 ? -0.128 3.719 -11.988 1.00 88.75 100 ASP A C 1
ATOM 818 O O . ASP A 1 100 ? 0.304 3.155 -12.992 1.00 88.75 100 ASP A O 1
ATOM 822 N N . CYS A 1 101 ? -1.203 4.513 -12.032 1.00 88.94 101 CYS A N 1
ATOM 823 C CA . CYS A 1 101 ? -1.966 4.757 -13.258 1.00 88.94 101 CYS A CA 1
ATOM 824 C C . CYS A 1 101 ? -1.092 5.289 -14.402 1.00 88.94 101 CYS A C 1
ATOM 826 O O . CYS A 1 101 ? -1.255 4.865 -15.542 1.00 88.94 101 CYS A O 1
ATOM 828 N N . VAL A 1 102 ? -0.145 6.190 -14.122 1.00 90.69 102 VAL A N 1
ATOM 829 C CA . VAL A 1 102 ? 0.794 6.684 -15.143 1.00 90.69 102 VAL A CA 1
ATOM 830 C C . VAL A 1 102 ? 1.775 5.585 -15.560 1.00 90.69 102 VAL A C 1
ATOM 832 O O . VAL A 1 102 ? 2.028 5.401 -16.752 1.00 90.69 102 VAL A O 1
ATOM 835 N N . LEU A 1 103 ? 2.294 4.814 -14.600 1.00 88.88 103 LEU A N 1
ATOM 836 C CA . LEU A 1 103 ? 3.215 3.706 -14.865 1.00 88.88 103 LEU A CA 1
ATOM 837 C C . LEU A 1 103 ? 2.584 2.610 -15.734 1.00 88.88 103 LEU A C 1
ATOM 839 O O . LEU A 1 103 ? 3.291 1.992 -16.527 1.00 88.88 103 LEU A O 1
ATOM 843 N N . GLN A 1 104 ? 1.269 2.398 -15.652 1.00 90.12 104 GLN A N 1
ATOM 844 C CA . GLN A 1 104 ? 0.556 1.431 -16.494 1.00 90.12 104 GLN A CA 1
ATOM 845 C C . GLN A 1 104 ? 0.611 1.759 -17.996 1.00 90.12 104 GLN A C 1
ATOM 847 O O . GLN A 1 104 ? 0.440 0.854 -18.812 1.00 90.12 104 GLN A O 1
ATOM 852 N N . PHE A 1 105 ? 0.901 3.006 -18.382 1.00 91.94 105 PHE A N 1
ATOM 853 C CA . PHE A 1 105 ? 1.069 3.385 -19.789 1.00 91.94 105 PHE A CA 1
ATOM 854 C C . PHE A 1 105 ? 2.485 3.144 -20.325 1.00 91.94 105 PHE A C 1
ATOM 856 O O . PHE A 1 105 ? 2.667 3.033 -21.537 1.00 91.94 105 PHE A O 1
ATOM 863 N N . VAL A 1 106 ? 3.491 3.027 -19.451 1.00 92.19 106 VAL A N 1
ATOM 864 C CA . VAL A 1 106 ? 4.902 2.840 -19.837 1.00 92.19 106 VAL A CA 1
ATOM 865 C C . VAL A 1 106 ? 5.117 1.619 -20.748 1.00 92.19 106 VAL A C 1
ATOM 867 O O . VAL A 1 106 ? 5.808 1.768 -21.760 1.00 92.19 106 VAL A O 1
ATOM 870 N N . PRO A 1 107 ? 4.504 0.443 -20.495 1.00 92.00 107 PRO A N 1
ATOM 871 C CA . PRO A 1 107 ? 4.633 -0.709 -21.385 1.00 92.00 107 PRO A CA 1
ATOM 872 C C . PRO A 1 107 ? 4.179 -0.429 -22.823 1.00 92.00 107 PRO A C 1
ATOM 874 O O . PRO A 1 107 ? 4.808 -0.912 -23.761 1.00 92.00 107 PRO A O 1
ATOM 877 N N . SER A 1 108 ? 3.136 0.387 -23.013 1.00 92.88 108 SER A N 1
ATOM 878 C CA . SER A 1 108 ? 2.637 0.755 -24.344 1.00 92.88 108 SER A CA 1
ATOM 879 C C . SER A 1 108 ? 3.651 1.593 -25.128 1.00 92.88 108 SER A C 1
ATOM 881 O O . SER A 1 108 ? 3.817 1.385 -26.328 1.00 92.88 108 SER A O 1
ATOM 883 N N . PHE A 1 109 ? 4.377 2.496 -24.459 1.00 93.50 109 PHE A N 1
ATOM 884 C CA . PHE A 1 109 ? 5.446 3.278 -25.092 1.00 93.50 109 PHE A CA 1
ATOM 885 C C . PHE A 1 109 ? 6.634 2.402 -25.500 1.00 93.50 109 PHE A C 1
ATOM 887 O O . PHE A 1 109 ? 7.127 2.515 -26.621 1.00 93.50 109 PHE A O 1
ATOM 894 N N . ILE A 1 110 ? 7.055 1.487 -24.621 1.00 92.81 110 ILE A N 1
ATOM 895 C CA . ILE A 1 110 ? 8.156 0.554 -24.910 1.00 92.81 110 ILE A CA 1
ATOM 896 C C . ILE A 1 110 ? 7.785 -0.362 -26.079 1.00 92.81 110 ILE A C 1
ATOM 898 O O . ILE A 1 110 ? 8.616 -0.619 -26.948 1.00 92.81 110 ILE A O 1
ATOM 902 N N . LEU A 1 111 ? 6.532 -0.818 -26.139 1.00 92.94 111 LEU A N 1
ATOM 903 C CA . LEU A 1 111 ? 6.041 -1.625 -27.251 1.00 92.94 111 LEU A CA 1
ATOM 904 C C . LEU A 1 111 ? 6.129 -0.867 -28.585 1.00 92.94 111 LEU A C 1
ATOM 906 O O . LEU A 1 111 ? 6.561 -1.444 -29.579 1.00 92.94 111 LEU A O 1
ATOM 910 N N . GLY A 1 112 ? 5.800 0.429 -28.595 1.00 93.31 112 GLY A N 1
ATOM 911 C CA . GLY A 1 112 ? 5.994 1.296 -29.761 1.00 93.31 112 GLY A CA 1
ATOM 912 C C . GLY A 1 112 ? 7.454 1.340 -30.221 1.00 93.31 112 GLY A C 1
ATOM 913 O O . GLY A 1 112 ? 7.736 1.123 -31.396 1.00 93.31 112 GLY A O 1
ATOM 914 N N . TRP A 1 113 ? 8.399 1.501 -29.290 1.00 92.19 113 TRP A N 1
ATOM 915 C CA . TRP A 1 113 ? 9.832 1.482 -29.612 1.00 92.19 113 TRP A CA 1
ATOM 916 C C . TRP A 1 113 ? 10.317 0.133 -30.150 1.00 92.19 113 TRP A C 1
ATOM 918 O O . TRP A 1 113 ? 11.199 0.095 -31.009 1.00 92.19 113 TRP A O 1
ATOM 928 N N . ILE A 1 114 ? 9.740 -0.976 -29.681 1.00 92.25 114 ILE A N 1
ATOM 929 C CA . ILE A 1 114 ? 10.027 -2.312 -30.221 1.00 92.25 114 ILE A CA 1
ATOM 930 C C . ILE A 1 114 ? 9.537 -2.418 -31.673 1.00 92.25 114 ILE A C 1
ATOM 932 O O . ILE A 1 114 ? 10.268 -2.926 -32.523 1.00 92.25 114 ILE A O 1
ATOM 936 N N . ILE A 1 115 ? 8.337 -1.913 -31.978 1.00 92.44 115 ILE A N 1
ATOM 937 C CA . ILE A 1 115 ? 7.768 -1.913 -33.338 1.00 92.44 115 ILE A CA 1
ATOM 938 C C . ILE A 1 115 ? 8.600 -1.038 -34.289 1.00 92.44 115 ILE A C 1
ATOM 940 O O . ILE A 1 115 ? 8.899 -1.448 -35.416 1.00 92.44 115 ILE A O 1
ATOM 944 N N . ASP A 1 116 ? 9.041 0.133 -33.830 1.00 92.50 116 ASP A N 1
ATOM 945 C CA . ASP A 1 116 ? 9.931 1.002 -34.606 1.00 92.50 116 ASP A CA 1
ATOM 946 C C . ASP A 1 116 ? 11.284 0.325 -34.872 1.00 92.50 116 ASP A C 1
ATOM 948 O O . ASP A 1 116 ? 11.814 0.390 -35.985 1.00 92.50 116 ASP A O 1
ATOM 952 N N . HIS A 1 117 ? 11.823 -0.389 -33.878 1.00 91.00 117 HIS A N 1
ATOM 953 C CA . HIS A 1 117 ? 13.057 -1.159 -34.025 1.00 91.00 117 HIS A CA 1
ATOM 954 C C . HIS A 1 117 ? 12.913 -2.333 -35.008 1.00 91.00 117 HIS A C 1
ATOM 956 O O . HIS A 1 117 ? 13.847 -2.616 -35.757 1.00 91.00 117 HIS A O 1
ATOM 962 N N . LEU A 1 118 ? 11.747 -2.985 -35.049 1.00 89.56 118 LEU A N 1
ATOM 963 C CA . LEU A 1 118 ? 11.424 -4.021 -36.039 1.00 89.56 118 LEU A CA 1
ATOM 964 C C . LEU A 1 118 ? 11.360 -3.453 -37.464 1.00 89.56 118 LEU A C 1
ATOM 966 O O . LEU A 1 118 ? 11.801 -4.108 -38.405 1.00 89.56 118 LEU A O 1
ATOM 970 N N . SER A 1 119 ? 10.844 -2.232 -37.621 1.00 90.75 119 SER A N 1
ATOM 971 C CA . SER A 1 119 ? 10.702 -1.570 -38.926 1.00 90.75 119 SER A CA 1
ATOM 972 C C . SER A 1 119 ? 12.032 -1.039 -39.472 1.00 90.75 119 SER A C 1
ATOM 974 O O . SER A 1 119 ? 12.241 -0.991 -40.684 1.00 90.75 119 SER A O 1
ATOM 976 N N . ARG A 1 120 ? 12.946 -0.626 -38.586 1.00 86.75 120 ARG A N 1
ATOM 977 C CA . ARG 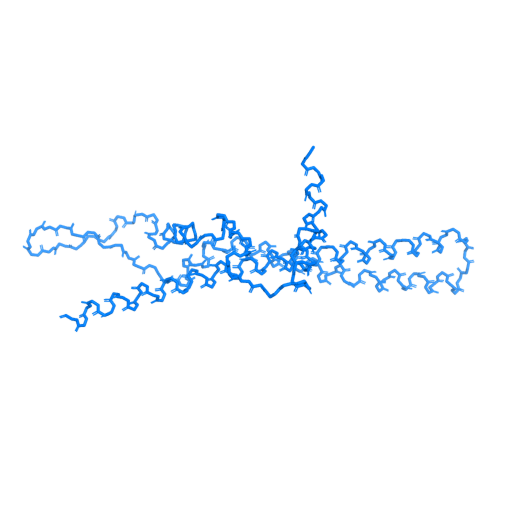A 1 120 ? 14.302 -0.175 -38.927 1.00 86.75 120 ARG A CA 1
ATOM 978 C C . ARG A 1 120 ? 15.314 -0.963 -38.101 1.00 86.75 120 ARG A C 1
ATOM 980 O O . ARG A 1 120 ? 15.753 -0.473 -37.054 1.00 86.75 120 ARG A O 1
ATOM 987 N N . PRO A 1 121 ? 15.691 -2.171 -38.554 1.00 77.00 121 PRO A N 1
ATOM 988 C CA . PRO A 1 121 ? 16.585 -3.027 -37.796 1.00 77.00 121 PRO A CA 1
ATOM 989 C C . PRO A 1 121 ? 17.940 -2.336 -37.653 1.00 77.00 121 PRO A C 1
ATOM 991 O O . PRO A 1 121 ? 18.669 -2.140 -38.624 1.00 77.00 121 PRO A O 1
ATOM 994 N N . SER A 1 122 ? 18.252 -1.921 -36.426 1.00 79.56 122 SER A N 1
ATOM 995 C CA . SER A 1 122 ? 19.573 -1.405 -36.077 1.00 79.56 122 SER A CA 1
ATOM 996 C C . SER A 1 122 ? 20.460 -2.557 -35.591 1.00 79.56 122 SER A C 1
ATOM 998 O O . SER A 1 122 ? 20.739 -3.485 -36.345 1.00 79.56 122 SER A O 1
ATOM 1000 N N . ARG A 1 123 ? 20.908 -2.541 -34.330 1.00 84.62 123 ARG A N 1
ATOM 1001 C CA . ARG A 1 123 ? 21.674 -3.638 -33.719 1.00 84.62 123 ARG A CA 1
ATOM 1002 C C . ARG A 1 123 ? 20.770 -4.573 -32.927 1.00 84.62 123 ARG A C 1
ATOM 1004 O O . ARG A 1 123 ? 19.949 -4.122 -32.135 1.00 84.62 123 ARG A O 1
ATOM 1011 N N . THR A 1 124 ? 21.031 -5.869 -33.052 1.00 85.44 124 THR A N 1
ATOM 1012 C CA . THR A 1 124 ? 20.294 -6.958 -32.391 1.00 85.44 124 THR A CA 1
ATOM 1013 C C . THR A 1 124 ? 20.265 -6.858 -30.861 1.00 85.44 124 THR A C 1
ATOM 1015 O O . THR A 1 124 ? 19.258 -7.207 -30.252 1.00 85.44 124 THR A O 1
ATOM 1018 N N . TRP A 1 125 ? 21.315 -6.333 -30.215 1.00 90.19 125 TRP A N 1
ATOM 1019 C CA . TRP A 1 125 ? 21.340 -6.160 -28.753 1.00 90.19 125 TRP A CA 1
ATOM 1020 C C . TRP A 1 125 ? 20.303 -5.152 -28.239 1.00 90.19 125 TRP A C 1
ATOM 1022 O O . TRP A 1 125 ? 19.843 -5.282 -27.106 1.00 90.19 125 TRP A O 1
ATOM 1032 N N . ASN A 1 126 ? 19.907 -4.175 -29.062 1.00 89.19 126 ASN A N 1
ATOM 1033 C CA . ASN A 1 126 ? 18.944 -3.152 -28.661 1.00 89.19 126 ASN A CA 1
ATOM 1034 C C . ASN A 1 126 ? 17.533 -3.743 -28.511 1.00 89.19 126 ASN A C 1
ATOM 1036 O O . ASN A 1 126 ? 16.827 -3.423 -27.559 1.00 89.19 126 ASN A O 1
ATOM 1040 N N . GLY A 1 127 ? 17.155 -4.679 -29.389 1.00 89.81 127 GLY A N 1
ATOM 1041 C CA . GLY A 1 127 ? 15.902 -5.425 -29.270 1.00 89.81 127 GLY A CA 1
ATOM 1042 C C . GLY A 1 127 ? 15.833 -6.255 -27.985 1.00 89.81 127 GLY A C 1
ATOM 1043 O O . GLY A 1 127 ? 14.835 -6.193 -27.268 1.00 89.81 127 GLY A O 1
ATOM 1044 N N . TYR A 1 128 ? 16.913 -6.966 -27.633 1.00 92.69 128 TYR A N 1
ATOM 1045 C CA . TYR A 1 128 ? 16.973 -7.709 -26.368 1.00 92.69 128 TYR A CA 1
ATOM 1046 C C . TYR A 1 128 ? 16.856 -6.786 -25.147 1.00 92.69 128 TYR A C 1
ATOM 1048 O O . TYR A 1 128 ? 16.151 -7.131 -24.202 1.00 92.69 128 TYR A O 1
ATOM 1056 N N . LEU A 1 129 ? 17.489 -5.607 -25.174 1.00 92.69 129 LEU A N 1
ATOM 1057 C CA . LEU A 1 129 ? 17.400 -4.618 -24.094 1.00 92.69 129 LEU A CA 1
ATOM 1058 C C . LEU A 1 129 ? 15.972 -4.066 -23.948 1.00 92.69 129 LEU A C 1
ATOM 1060 O O . LEU A 1 129 ? 15.445 -4.006 -22.842 1.00 92.69 129 LEU A O 1
ATOM 1064 N N . LEU A 1 130 ? 15.305 -3.724 -25.052 1.00 92.50 130 LEU A N 1
ATOM 1065 C CA . LEU A 1 130 ? 13.916 -3.253 -25.025 1.00 92.50 130 LEU A CA 1
ATOM 1066 C C . LEU A 1 130 ? 12.956 -4.320 -24.468 1.00 92.50 130 LEU A C 1
ATOM 1068 O O . LEU A 1 130 ? 12.089 -4.002 -23.654 1.00 92.50 130 LEU A O 1
ATOM 1072 N N . CYS A 1 131 ? 13.139 -5.590 -24.842 1.00 92.94 131 CYS A N 1
ATOM 1073 C CA . CYS A 1 131 ? 12.344 -6.699 -24.311 1.00 92.94 131 CYS A CA 1
ATOM 1074 C C . CYS A 1 131 ? 12.582 -6.932 -22.811 1.00 92.94 131 CYS A C 1
ATOM 1076 O O . CYS A 1 131 ? 11.622 -7.115 -22.062 1.00 92.94 131 CYS A O 1
ATOM 1078 N N . THR A 1 132 ? 13.835 -6.913 -22.344 1.00 94.00 132 THR A N 1
ATOM 1079 C CA . THR A 1 132 ? 14.126 -7.069 -20.907 1.00 94.00 132 THR A CA 1
ATOM 1080 C C . THR A 1 132 ? 13.596 -5.889 -20.099 1.00 94.00 132 THR A C 1
ATOM 1082 O O . THR A 1 132 ? 13.022 -6.096 -19.030 1.00 94.00 132 THR A O 1
ATOM 1085 N N . LEU A 1 133 ? 13.688 -4.669 -20.634 1.00 93.88 133 LEU A N 1
ATOM 1086 C CA . LEU A 1 133 ? 13.103 -3.471 -20.036 1.00 93.88 133 LEU A CA 1
ATOM 1087 C C . LEU A 1 133 ? 11.573 -3.569 -19.938 1.00 93.88 133 LEU A C 1
ATOM 1089 O O . LEU A 1 133 ? 11.004 -3.205 -18.908 1.00 93.88 133 LEU A O 1
ATOM 1093 N N . LEU A 1 134 ? 10.897 -4.098 -20.963 1.00 93.81 134 LEU A N 1
ATOM 1094 C CA . LEU A 1 134 ? 9.449 -4.332 -20.937 1.00 93.81 134 LEU A CA 1
ATOM 1095 C C . LEU A 1 134 ? 9.064 -5.309 -19.818 1.00 93.81 134 LEU A C 1
ATOM 1097 O O . LEU A 1 134 ? 8.174 -5.031 -19.018 1.00 93.81 134 LEU A O 1
ATOM 1101 N N . VAL A 1 135 ? 9.753 -6.449 -19.728 1.00 94.62 135 VAL A N 1
ATOM 1102 C CA . VAL A 1 135 ? 9.483 -7.444 -18.679 1.00 94.62 135 VAL A CA 1
ATOM 1103 C C . VAL A 1 135 ? 9.723 -6.844 -17.295 1.00 94.62 135 VAL A C 1
ATOM 1105 O O . VAL A 1 135 ? 8.898 -7.013 -16.397 1.00 94.62 135 VAL A O 1
ATOM 1108 N N . PHE A 1 136 ? 10.815 -6.098 -17.128 1.00 93.06 136 PHE A N 1
ATOM 1109 C CA . PHE A 1 136 ? 11.159 -5.456 -15.865 1.00 93.06 136 PHE A CA 1
ATOM 1110 C C . PHE A 1 136 ? 10.140 -4.386 -15.448 1.00 93.06 136 PHE A C 1
ATOM 1112 O O . PHE A 1 136 ? 9.710 -4.350 -14.293 1.00 93.06 136 PHE A O 1
ATOM 1119 N N . THR A 1 137 ? 9.704 -3.538 -16.381 1.00 92.56 137 THR A N 1
ATOM 1120 C CA . THR A 1 137 ? 8.676 -2.516 -16.120 1.00 92.56 137 THR A CA 1
ATOM 1121 C C . THR A 1 137 ? 7.333 -3.147 -15.766 1.00 92.56 137 THR A C 1
ATOM 1123 O O . THR A 1 137 ? 6.747 -2.792 -14.750 1.00 92.56 137 THR A O 1
ATOM 1126 N N . VAL A 1 138 ? 6.877 -4.164 -16.504 1.00 92.50 138 VAL A N 1
ATOM 1127 C CA . VAL A 1 138 ? 5.633 -4.875 -16.163 1.00 92.50 138 VAL A CA 1
ATOM 1128 C C . VAL A 1 138 ? 5.736 -5.549 -14.794 1.00 92.50 138 VAL A C 1
ATOM 1130 O O . VAL A 1 138 ? 4.814 -5.439 -13.987 1.00 92.50 138 VAL A O 1
ATOM 1133 N N . PHE A 1 139 ? 6.851 -6.220 -14.498 1.00 91.12 139 PHE A N 1
ATOM 1134 C CA . PHE A 1 139 ? 7.064 -6.871 -13.206 1.00 91.12 139 PHE A CA 1
ATOM 1135 C C . PHE A 1 139 ? 7.003 -5.869 -12.045 1.00 91.12 139 PHE A C 1
ATOM 1137 O O . PHE A 1 139 ? 6.263 -6.074 -11.082 1.00 91.12 139 PHE A O 1
ATOM 1144 N N . THR A 1 140 ? 7.724 -4.752 -12.160 1.00 88.00 140 THR A N 1
ATOM 1145 C CA . THR A 1 140 ? 7.751 -3.706 -11.128 1.00 88.00 140 THR A CA 1
ATOM 1146 C C . THR A 1 140 ? 6.384 -3.055 -10.925 1.00 88.00 140 THR A C 1
ATOM 1148 O O . THR A 1 140 ? 5.938 -2.964 -9.779 1.00 88.00 140 THR A O 1
ATOM 1151 N N . THR A 1 141 ? 5.660 -2.702 -11.994 1.00 89.69 141 THR A N 1
ATOM 1152 C CA . THR A 1 141 ? 4.288 -2.169 -11.888 1.00 89.69 141 THR A CA 1
ATOM 1153 C C . THR A 1 141 ? 3.356 -3.160 -11.185 1.00 89.69 141 THR A C 1
ATOM 1155 O O . THR A 1 141 ? 2.591 -2.780 -10.302 1.00 89.69 141 THR A O 1
ATOM 1158 N N . ARG A 1 142 ? 3.446 -4.462 -11.492 1.00 90.44 142 ARG A N 1
ATOM 1159 C CA . ARG A 1 142 ? 2.622 -5.484 -10.820 1.00 90.44 142 ARG A CA 1
ATOM 1160 C C . ARG A 1 142 ? 2.960 -5.645 -9.340 1.00 90.44 142 ARG A C 1
ATOM 1162 O O . ARG A 1 142 ? 2.044 -5.789 -8.529 1.00 90.44 142 ARG A O 1
ATOM 1169 N N . CYS A 1 143 ? 4.238 -5.591 -8.971 1.00 86.12 143 CYS A N 1
ATOM 1170 C CA . CYS A 1 143 ? 4.649 -5.602 -7.567 1.00 86.12 143 CYS A CA 1
ATOM 1171 C C . CYS A 1 143 ? 4.101 -4.390 -6.798 1.00 86.12 143 CYS A C 1
ATOM 1173 O O . CYS A 1 143 ? 3.585 -4.560 -5.691 1.00 86.12 143 CYS A O 1
ATOM 1175 N N . ILE A 1 144 ? 4.168 -3.193 -7.390 1.00 85.62 144 ILE A N 1
ATOM 1176 C CA . ILE A 1 144 ? 3.642 -1.958 -6.791 1.00 85.62 144 ILE A CA 1
ATOM 1177 C C . ILE A 1 144 ? 2.127 -2.061 -6.597 1.00 85.62 144 ILE A C 1
ATOM 1179 O O . ILE A 1 144 ? 1.648 -1.866 -5.479 1.00 85.62 144 ILE A O 1
ATOM 1183 N N . TRP A 1 145 ? 1.387 -2.456 -7.638 1.00 89.06 145 TRP A N 1
ATOM 1184 C CA . TRP A 1 145 ? -0.065 -2.647 -7.575 1.00 89.06 145 TRP A CA 1
ATOM 1185 C C . TRP A 1 145 ? -0.485 -3.582 -6.437 1.00 89.06 145 TRP A C 1
ATOM 1187 O O . TRP A 1 145 ? -1.389 -3.275 -5.659 1.00 89.06 145 TRP A O 1
ATOM 1197 N N . ASN A 1 146 ? 0.198 -4.720 -6.308 1.00 87.50 146 ASN A N 1
ATOM 1198 C CA . ASN A 1 146 ? -0.090 -5.710 -5.275 1.00 87.50 146 ASN A CA 1
ATOM 1199 C C . ASN A 1 146 ? 0.115 -5.143 -3.858 1.00 87.50 146 ASN A C 1
ATOM 1201 O O . ASN A 1 146 ? -0.726 -5.322 -2.973 1.00 87.50 146 ASN A O 1
ATOM 1205 N N . LEU A 1 147 ? 1.205 -4.398 -3.650 1.00 84.44 147 LEU A N 1
ATOM 1206 C CA . LEU A 1 147 ? 1.473 -3.723 -2.381 1.00 84.44 147 LEU A CA 1
ATOM 1207 C C . LEU A 1 147 ? 0.395 -2.674 -2.061 1.00 84.44 147 LEU A C 1
ATOM 1209 O O . LEU A 1 147 ? -0.077 -2.592 -0.924 1.00 84.44 147 LEU A O 1
ATOM 1213 N N . LEU A 1 148 ? -0.020 -1.899 -3.063 1.00 87.12 148 LEU A N 1
ATOM 1214 C CA . LEU A 1 148 ? -1.028 -0.846 -2.937 1.00 87.12 148 LEU A CA 1
ATOM 1215 C C . LEU A 1 148 ? -2.410 -1.432 -2.599 1.00 87.12 148 LEU A C 1
ATOM 1217 O O . LEU A 1 148 ? -3.093 -0.945 -1.693 1.00 87.12 148 LEU A O 1
ATOM 1221 N N . MET A 1 149 ? -2.782 -2.543 -3.236 1.00 87.25 149 MET A N 1
ATOM 1222 C CA . MET A 1 149 ? -4.003 -3.302 -2.946 1.00 87.25 149 MET A CA 1
ATOM 1223 C C . MET A 1 149 ? -4.037 -3.856 -1.517 1.00 87.25 149 MET A C 1
ATOM 1225 O O . MET A 1 149 ? -5.056 -3.745 -0.827 1.00 87.25 149 MET A O 1
ATOM 1229 N N . LEU A 1 150 ? -2.924 -4.410 -1.028 1.00 85.31 150 LEU A N 1
ATOM 1230 C CA . LEU A 1 150 ? -2.843 -4.878 0.357 1.00 85.31 150 LEU A CA 1
ATOM 1231 C C . LEU A 1 150 ? -3.029 -3.720 1.345 1.00 85.31 150 LEU A C 1
ATOM 1233 O O . LEU A 1 150 ? -3.852 -3.801 2.260 1.00 85.31 150 LEU A O 1
ATOM 1237 N N . GLN A 1 151 ? -2.275 -2.637 1.163 1.00 84.00 151 GLN A N 1
ATOM 1238 C CA . GLN A 1 151 ? -2.307 -1.497 2.078 1.00 84.00 151 GLN A CA 1
ATOM 1239 C C . GLN A 1 151 ? -3.684 -0.823 2.097 1.00 84.00 151 GLN A C 1
ATOM 1241 O O . GLN A 1 151 ? -4.231 -0.567 3.173 1.00 84.00 151 GLN A O 1
ATOM 1246 N N . SER A 1 152 ? -4.285 -0.594 0.928 1.00 86.50 152 SER A N 1
ATOM 1247 C CA . SER A 1 152 ? -5.628 -0.014 0.816 1.00 86.50 152 SER A CA 1
ATOM 1248 C C . SER A 1 152 ? -6.688 -0.890 1.492 1.00 86.50 152 SER A C 1
ATOM 1250 O O . SER A 1 152 ? -7.490 -0.378 2.276 1.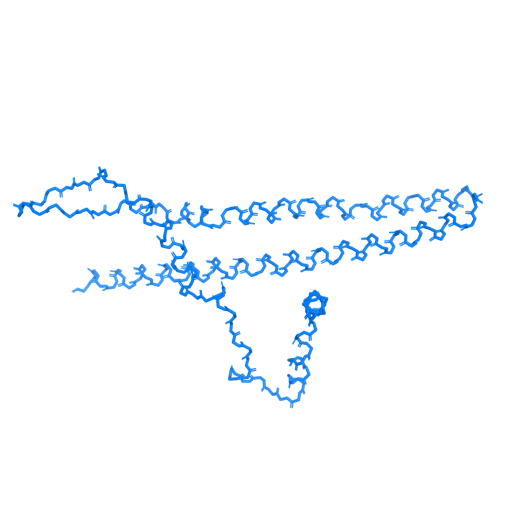00 86.50 152 SER A O 1
ATOM 1252 N N . THR A 1 153 ? -6.640 -2.212 1.302 1.00 87.00 153 THR A N 1
ATOM 1253 C CA . THR A 1 153 ? -7.561 -3.157 1.959 1.00 87.00 153 THR A CA 1
ATOM 1254 C C . THR A 1 153 ? -7.449 -3.095 3.483 1.00 87.00 153 THR A C 1
ATOM 1256 O O . THR A 1 153 ? -8.465 -3.037 4.183 1.00 87.00 153 THR A O 1
ATOM 1259 N N . LEU A 1 154 ? -6.224 -3.039 4.016 1.00 85.19 154 LEU A N 1
ATOM 1260 C CA . LEU A 1 154 ? -5.990 -2.896 5.455 1.00 85.19 154 LEU A CA 1
ATOM 1261 C C . LEU A 1 154 ? -6.567 -1.582 5.997 1.00 85.19 154 LEU A C 1
ATOM 1263 O O . LEU A 1 154 ? -7.197 -1.577 7.057 1.00 85.19 154 LEU A O 1
ATOM 1267 N N . TYR A 1 155 ? -6.408 -0.472 5.273 1.00 85.31 155 TYR A N 1
ATOM 1268 C CA . TYR A 1 155 ? -6.978 0.813 5.681 1.00 85.31 155 TYR A CA 1
ATOM 1269 C C . TYR A 1 155 ? -8.506 0.821 5.643 1.00 85.31 155 TYR A C 1
ATOM 1271 O O . TYR A 1 155 ? -9.135 1.307 6.586 1.00 85.31 155 TYR A O 1
ATOM 1279 N N . VAL A 1 156 ? -9.116 0.236 4.611 1.00 87.25 156 VAL A N 1
ATOM 1280 C CA . VAL A 1 156 ? -10.575 0.086 4.528 1.00 87.25 156 VAL A CA 1
ATOM 1281 C C . VAL A 1 156 ? -11.098 -0.745 5.699 1.00 87.25 156 VAL A C 1
ATOM 1283 O O . VAL A 1 156 ? -12.107 -0.376 6.304 1.00 87.25 156 VAL A O 1
ATOM 1286 N N . LEU A 1 157 ? -10.402 -1.823 6.077 1.00 87.50 157 LEU A N 1
ATOM 1287 C CA . LEU A 1 157 ? -10.774 -2.636 7.236 1.00 87.50 157 LEU A CA 1
ATOM 1288 C C . LEU A 1 157 ? -10.748 -1.816 8.536 1.00 87.50 157 LEU A C 1
ATOM 1290 O O . LEU A 1 157 ? -11.686 -1.886 9.330 1.00 87.50 157 LEU A O 1
ATOM 1294 N N . GLN A 1 158 ? -9.714 -0.990 8.730 1.00 85.69 158 GLN A N 1
ATOM 1295 C CA . GLN A 1 158 ? -9.600 -0.120 9.906 1.00 85.69 158 GLN A CA 1
ATOM 1296 C C . GLN A 1 158 ? -10.738 0.904 9.981 1.00 85.69 158 GLN A C 1
ATOM 1298 O O . GLN A 1 158 ? -11.302 1.130 11.053 1.00 85.69 158 GLN A O 1
ATOM 1303 N N . ILE A 1 159 ? -11.097 1.504 8.845 1.00 85.50 159 ILE A N 1
ATOM 1304 C CA . ILE A 1 159 ? -12.200 2.466 8.752 1.00 85.50 159 ILE A CA 1
ATOM 1305 C C . ILE A 1 159 ? -13.540 1.777 9.046 1.00 85.50 159 ILE A C 1
ATOM 1307 O O . ILE A 1 159 ? -14.331 2.303 9.830 1.00 85.50 159 ILE A O 1
ATOM 1311 N N . LYS A 1 160 ? -13.785 0.584 8.484 1.00 87.44 160 LYS A N 1
ATOM 1312 C CA . LYS A 1 160 ? -14.996 -0.211 8.757 1.00 87.44 160 LYS A CA 1
ATOM 1313 C C . LYS A 1 160 ? -15.119 -0.572 10.237 1.00 87.44 160 LYS A C 1
ATOM 1315 O O . LYS A 1 160 ? -16.186 -0.381 10.815 1.00 87.44 160 LYS A O 1
ATOM 1320 N N . ALA A 1 161 ? -14.031 -1.024 10.862 1.00 87.81 161 ALA A N 1
ATOM 1321 C CA . ALA A 1 161 ? -14.007 -1.344 12.287 1.00 87.81 161 ALA A CA 1
ATOM 1322 C C . ALA A 1 161 ? -14.312 -0.112 13.159 1.00 87.81 161 ALA A C 1
ATOM 1324 O O . ALA A 1 161 ? -15.129 -0.190 14.074 1.00 87.81 161 ALA A O 1
ATOM 1325 N N . ALA A 1 162 ? -13.716 1.043 12.840 1.00 85.00 162 ALA A N 1
ATOM 1326 C CA . ALA A 1 162 ? -13.998 2.303 13.531 1.00 85.00 162 ALA A CA 1
ATOM 1327 C C . ALA A 1 162 ? -15.465 2.739 13.390 1.00 85.00 162 ALA A C 1
ATOM 1329 O O . ALA A 1 162 ? -16.063 3.239 14.343 1.00 85.00 162 ALA A O 1
ATOM 1330 N N . LEU A 1 163 ? -16.040 2.565 12.198 1.00 86.56 163 LEU A N 1
ATOM 1331 C CA . LEU A 1 163 ? -17.427 2.918 11.921 1.00 86.56 163 LEU A CA 1
ATOM 1332 C C . LEU A 1 163 ? -18.396 2.016 12.694 1.00 86.56 163 LEU A C 1
ATOM 1334 O O . LEU A 1 163 ? -19.304 2.530 13.343 1.00 86.56 163 LEU A O 1
ATOM 1338 N N . MET A 1 164 ? -18.183 0.695 12.667 1.00 87.50 164 MET A N 1
ATOM 1339 C CA . MET A 1 164 ? -18.997 -0.265 13.422 1.00 87.50 164 MET A CA 1
ATOM 1340 C C . MET A 1 164 ? -18.970 0.032 14.923 1.00 87.50 164 MET A C 1
ATOM 1342 O O . MET A 1 164 ? -20.022 0.063 15.558 1.00 87.50 164 MET A O 1
ATOM 1346 N N . ASP A 1 165 ? -17.793 0.331 15.477 1.00 85.56 165 ASP A N 1
ATOM 1347 C CA . ASP A 1 165 ? -17.645 0.694 16.888 1.00 85.56 165 ASP A CA 1
ATOM 1348 C C . ASP A 1 165 ? -18.414 1.978 17.247 1.00 85.56 165 ASP A C 1
ATOM 1350 O O . ASP A 1 165 ? -19.122 2.046 18.252 1.00 85.56 165 ASP A O 1
ATOM 1354 N N . ALA A 1 166 ? -18.339 2.999 16.392 1.00 83.62 166 ALA A N 1
ATOM 1355 C CA . ALA A 1 166 ? -19.054 4.254 16.601 1.00 83.62 166 ALA A CA 1
ATOM 1356 C C . ALA A 1 166 ? -20.579 4.087 16.528 1.00 83.62 166 ALA A C 1
ATOM 1358 O O . ALA A 1 166 ? -21.302 4.675 17.337 1.00 83.62 166 ALA A O 1
ATOM 1359 N N . VAL A 1 167 ? -21.069 3.282 15.579 1.00 87.75 167 VAL A N 1
ATOM 1360 C CA . VAL A 1 167 ? -22.495 2.945 15.463 1.00 87.75 167 VAL A CA 1
ATOM 1361 C C . VAL A 1 167 ? -22.957 2.188 16.706 1.00 87.75 167 VAL A C 1
ATOM 1363 O O . VAL A 1 167 ? -23.974 2.561 17.291 1.00 87.75 167 VAL A O 1
ATOM 1366 N N . TYR A 1 168 ? -22.181 1.204 17.165 1.00 89.94 168 TYR A N 1
ATOM 1367 C CA . TYR A 1 168 ? -22.482 0.429 18.368 1.00 89.94 168 TYR A CA 1
ATOM 1368 C C . TYR A 1 168 ? -22.579 1.313 19.620 1.00 89.94 168 TYR A C 1
ATOM 1370 O O . TYR A 1 168 ? -23.573 1.266 20.343 1.00 89.94 168 TYR A O 1
ATOM 1378 N N . LEU A 1 169 ? -21.599 2.195 19.847 1.00 83.12 169 LEU A N 1
ATOM 1379 C CA . LEU A 1 169 ? -21.613 3.127 20.981 1.00 83.12 169 LEU A CA 1
ATOM 1380 C C . LEU A 1 169 ? -22.796 4.101 20.925 1.00 83.12 169 LEU A C 1
ATOM 1382 O O . LEU A 1 169 ? -23.386 4.429 21.958 1.00 83.12 169 LEU A O 1
ATOM 1386 N N . LYS A 1 170 ? -23.158 4.570 19.726 1.00 84.94 170 LYS A N 1
ATOM 1387 C CA . LYS A 1 170 ? -24.309 5.459 19.540 1.00 84.94 170 LYS A CA 1
ATOM 1388 C C . LYS A 1 170 ? -25.625 4.737 19.830 1.00 84.94 170 LYS A C 1
ATOM 1390 O O . LYS A 1 170 ? -26.465 5.305 20.524 1.00 84.94 170 LYS A O 1
ATOM 1395 N N . ALA A 1 171 ? -25.773 3.500 19.359 1.00 87.56 171 ALA A N 1
ATOM 1396 C CA . ALA A 1 171 ? -26.936 2.663 19.636 1.00 87.56 171 ALA A CA 1
ATOM 1397 C C . ALA A 1 171 ? -27.086 2.390 21.140 1.00 87.56 171 ALA A C 1
ATOM 1399 O O . ALA A 1 171 ? -28.167 2.577 21.696 1.00 87.56 171 ALA A O 1
ATOM 1400 N N . LEU A 1 172 ? -25.986 2.058 21.824 1.00 87.31 172 LEU A N 1
ATOM 1401 C CA . LEU A 1 172 ? -25.987 1.815 23.267 1.00 87.31 172 LEU A CA 1
ATOM 1402 C C . LEU A 1 172 ? -26.405 3.069 24.054 1.00 87.31 172 LEU A C 1
ATOM 1404 O O . LEU A 1 172 ? -27.239 2.996 24.952 1.00 87.31 172 LEU A O 1
ATOM 1408 N N . LYS A 1 173 ? -25.898 4.247 23.663 1.00 82.38 173 LYS A N 1
ATOM 1409 C CA . LYS A 1 173 ? -26.277 5.525 24.285 1.00 82.38 173 LYS A CA 1
ATOM 1410 C C . LYS A 1 173 ? -27.756 5.867 24.077 1.00 82.38 173 LYS A C 1
ATOM 1412 O O . LYS A 1 173 ? -28.388 6.379 24.996 1.00 82.38 173 LYS A O 1
ATOM 1417 N N . MET A 1 174 ? -28.303 5.598 22.890 1.00 80.94 174 MET A N 1
ATOM 1418 C CA . MET A 1 174 ? -29.731 5.792 22.611 1.00 80.94 174 MET A CA 1
ATOM 1419 C C . MET A 1 174 ? -30.593 4.847 23.451 1.00 80.94 174 MET A C 1
ATOM 1421 O O . MET A 1 174 ? -31.552 5.300 24.066 1.00 80.94 174 MET A O 1
ATOM 1425 N N . SER A 1 175 ? -30.203 3.574 23.560 1.00 86.00 175 SER A N 1
ATOM 1426 C CA . SER A 1 175 ? -30.911 2.594 24.390 1.00 86.00 175 SER A CA 1
ATOM 1427 C C . SER A 1 175 ? -30.907 2.963 25.875 1.00 86.00 175 SER A C 1
ATOM 1429 O O . SER A 1 175 ? -31.905 2.728 26.545 1.00 86.00 175 SER A O 1
ATOM 1431 N N . CYS A 1 176 ? -29.820 3.542 26.394 1.00 80.94 176 CYS A N 1
ATOM 1432 C CA . CYS A 1 176 ? -29.761 4.016 27.780 1.00 80.94 176 CYS A CA 1
ATOM 1433 C C . CYS A 1 176 ? -30.556 5.304 28.021 1.00 80.94 176 CYS A C 1
ATOM 1435 O O . CYS A 1 176 ? -30.962 5.539 29.146 1.00 80.94 176 CYS A O 1
ATOM 1437 N N . SER A 1 177 ? -30.739 6.154 27.005 1.00 78.25 177 SER A N 1
ATOM 1438 C CA . SER A 1 177 ? -31.525 7.391 27.130 1.00 78.25 177 SER A CA 1
ATOM 1439 C C . SER A 1 177 ? -33.028 7.166 26.972 1.00 78.25 177 SER A C 1
ATOM 1441 O O . SER A 1 177 ? -33.803 8.041 27.342 1.00 78.25 177 SER A O 1
ATOM 1443 N N . ALA A 1 178 ? -33.425 6.054 26.354 1.00 74.31 178 ALA A N 1
ATOM 1444 C CA . ALA A 1 178 ? -34.820 5.664 26.172 1.00 74.31 178 ALA A CA 1
ATOM 1445 C C . ALA A 1 178 ? -35.382 4.869 27.366 1.00 74.31 178 ALA A C 1
ATOM 1447 O O . ALA A 1 178 ? -36.561 4.526 27.357 1.00 74.31 178 ALA A O 1
ATOM 1448 N N . ARG A 1 179 ? -34.534 4.542 28.346 1.00 56.25 179 ARG A N 1
ATOM 1449 C CA . ARG A 1 179 ? -34.855 3.768 29.545 1.00 56.25 179 ARG A CA 1
ATOM 1450 C C . ARG A 1 179 ? -34.857 4.687 30.756 1.00 56.25 179 ARG A C 1
ATOM 1452 O O . ARG A 1 179 ? -35.706 4.451 31.637 1.00 56.25 179 ARG A O 1
#

Secondary structure (DSSP, 8-state):
--HHHHHHHHTTHHHHHHHHHHHHSPPPGGGSPPPPGGG-HHHHHHHHHHHHS-S--TT---B-TTS-B--------HHHHHHHHHHHHHHHHHHHHHHHHHHTTHHHHHHHHHHHHHHS---HHHHHHHHHHHHHHHHHHHHHHHHHHHHHHHHHHHHHHHHHHHHHHHHHHHHHH--